Protein AF-A0A699QK90-F1 (afdb_monomer)

pLDDT: mean 74.38, std 16.35, range [42.03, 97.19]

Sequence (96 aa):
MSTSEAPAMTLAAIRQLVADSVTAALEAQSANMANADNTNRNPELKEAPVARKYSYKEFMSCQPFNLKGSEGAVGLIRWFERTELVFSRSNCTEDC

Secondary structure (DSSP, 8-state):
----------HHHHHHHHHHHHHHHHHHHHHHHHHHTTS---TT-----------HHHHHHT-PPPPPTTSHHHHHHHHHHHHHHHHHHS------

Solvent-accessible surface area (backbone atoms only — not comparable to full-atom values): 6292 Å² total; per-residue (Å²): 138,85,82,79,79,73,84,79,84,43,74,66,57,54,52,48,54,51,52,53,52,52,52,53,51,51,52,52,51,52,56,50,58,62,52,61,73,72,74,66,91,59,90,86,74,76,68,70,81,68,79,70,84,75,47,74,66,61,52,55,72,64,62,62,80,84,81,62,92,85,45,58,72,66,39,51,53,54,46,51,58,50,41,53,51,45,57,76,67,44,84,74,69,85,80,127

Structure (mmCIF, N/CA/C/O backbone):
data_AF-A0A699QK90-F1
#
_entry.id   AF-A0A699QK90-F1
#
loop_
_atom_site.group_PDB
_atom_site.id
_atom_site.type_symbol
_atom_site.label_atom_id
_atom_site.label_alt_id
_atom_site.label_comp_id
_atom_site.label_asym_id
_atom_site.label_entity_id
_atom_site.label_seq_id
_atom_site.pdbx_PDB_ins_code
_atom_site.Cartn_x
_atom_site.Cartn_y
_atom_site.Cartn_z
_atom_site.occupancy
_atom_site.B_iso_or_equiv
_atom_site.auth_seq_id
_atom_site.auth_comp_id
_atom_site.auth_asym_id
_atom_site.auth_atom_id
_atom_site.pdbx_PDB_model_num
ATOM 1 N N . MET A 1 1 ? -37.568 -14.130 42.664 1.00 42.03 1 MET A N 1
ATOM 2 C CA . MET A 1 1 ? -37.596 -13.437 41.360 1.00 42.03 1 MET A CA 1
ATOM 3 C C . MET A 1 1 ? -36.145 -13.222 40.968 1.00 42.03 1 MET A C 1
ATOM 5 O O . MET A 1 1 ? -35.497 -12.377 41.567 1.00 42.03 1 MET A O 1
ATOM 9 N N . SER A 1 2 ? -35.594 -14.092 40.120 1.00 57.22 2 SER A N 1
ATOM 10 C CA . SER A 1 2 ? -34.170 -14.064 39.761 1.00 57.22 2 SER A CA 1
ATOM 11 C C . SER A 1 2 ? -33.998 -13.224 38.505 1.00 57.22 2 SER A C 1
ATOM 13 O O . SER A 1 2 ? -34.430 -13.624 37.427 1.00 57.22 2 SER A O 1
ATOM 15 N N . THR A 1 3 ? -33.419 -12.040 38.661 1.00 44.69 3 THR A N 1
ATOM 16 C CA . THR A 1 3 ? -33.061 -11.172 37.542 1.00 44.69 3 THR A CA 1
ATOM 17 C C . THR A 1 3 ? -31.821 -11.755 36.874 1.00 44.69 3 THR A C 1
ATOM 19 O O . THR A 1 3 ? -30.749 -11.792 37.469 1.00 44.69 3 THR A O 1
ATOM 22 N N . SER A 1 4 ? -31.985 -12.265 35.655 1.00 59.62 4 SER A N 1
ATOM 23 C CA . SER A 1 4 ? -30.881 -12.662 34.785 1.00 59.62 4 SER A CA 1
ATOM 24 C C . SER A 1 4 ? -30.199 -11.394 34.277 1.00 59.62 4 SER A C 1
ATOM 26 O O . SER A 1 4 ? -30.721 -10.738 33.377 1.00 59.62 4 SER A O 1
ATOM 28 N N . GLU A 1 5 ? -29.060 -11.023 34.857 1.00 60.69 5 GLU A N 1
ATOM 29 C CA . GLU A 1 5 ? -28.214 -9.969 34.295 1.00 60.69 5 GLU A CA 1
ATOM 30 C C . GLU A 1 5 ? -27.644 -10.448 32.956 1.00 60.69 5 GLU A C 1
ATOM 32 O O . GLU A 1 5 ? -26.871 -11.404 32.885 1.00 60.69 5 GLU A O 1
ATOM 37 N N . ALA A 1 6 ? -28.069 -9.800 31.870 1.00 64.31 6 ALA A N 1
ATOM 38 C CA . ALA A 1 6 ? -27.433 -9.966 30.572 1.00 64.31 6 ALA A CA 1
ATOM 39 C C . ALA A 1 6 ? -25.983 -9.449 30.667 1.00 64.31 6 ALA A C 1
ATOM 41 O O . ALA A 1 6 ? -25.775 -8.384 31.255 1.00 64.31 6 ALA A O 1
ATOM 42 N N . PRO A 1 7 ? -24.982 -10.149 30.099 1.00 64.38 7 PRO A N 1
ATOM 43 C CA . PRO A 1 7 ? -23.599 -9.696 30.158 1.00 64.38 7 PRO A CA 1
ATOM 44 C C . PRO A 1 7 ? -23.484 -8.311 29.518 1.00 64.38 7 PRO A C 1
ATOM 46 O O . PRO A 1 7 ? -23.682 -8.155 28.311 1.00 64.38 7 PRO A O 1
ATOM 49 N N . ALA A 1 8 ? -23.174 -7.294 30.319 1.00 70.81 8 ALA A N 1
ATOM 50 C CA . ALA A 1 8 ? -22.847 -5.978 29.799 1.00 70.81 8 ALA A CA 1
ATOM 51 C C . ALA A 1 8 ? -21.540 -6.108 29.004 1.00 70.81 8 ALA A C 1
AT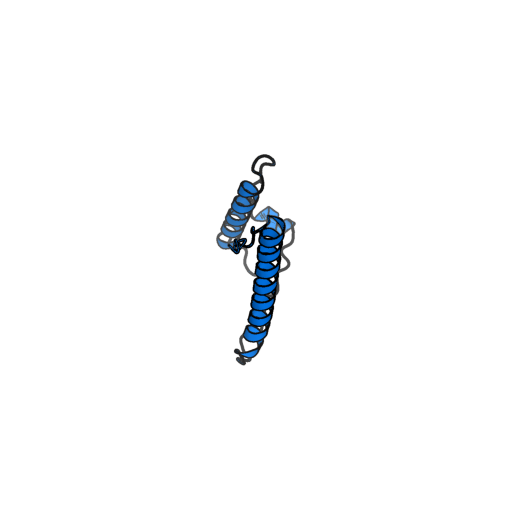OM 53 O O . ALA A 1 8 ? -20.463 -6.232 29.589 1.00 70.81 8 ALA A O 1
ATOM 54 N N . MET A 1 9 ? -21.625 -6.135 27.669 1.00 76.69 9 MET A N 1
ATOM 55 C CA . MET A 1 9 ? -20.439 -6.109 26.813 1.00 76.69 9 MET A CA 1
ATOM 56 C C . MET A 1 9 ? -19.678 -4.814 27.078 1.00 76.69 9 MET A C 1
ATOM 58 O O . MET A 1 9 ? -20.094 -3.724 26.684 1.00 76.69 9 MET A O 1
ATOM 62 N N . THR A 1 10 ? -18.563 -4.939 27.787 1.00 88.19 10 THR A N 1
ATOM 63 C CA . THR A 1 10 ? -17.708 -3.808 28.119 1.00 88.19 10 THR A CA 1
ATOM 64 C C . THR A 1 10 ? -16.888 -3.398 26.899 1.00 88.19 10 THR A C 1
ATOM 66 O O . THR A 1 10 ? -16.565 -4.209 26.029 1.00 88.19 10 THR A O 1
ATOM 69 N N . LEU A 1 11 ? -16.477 -2.131 26.853 1.00 88.75 11 LEU A N 1
ATOM 70 C CA . LEU A 1 11 ? -15.567 -1.632 25.819 1.00 88.75 11 LEU A CA 1
ATOM 71 C C . LEU A 1 11 ? -14.256 -2.443 25.756 1.00 88.75 11 LEU A C 1
ATOM 73 O O . LEU A 1 11 ? -13.665 -2.577 24.688 1.00 88.75 11 LEU A O 1
ATOM 77 N N . ALA A 1 12 ? -13.817 -3.003 26.888 1.00 87.94 12 ALA A N 1
ATOM 78 C CA . ALA A 1 12 ? -12.657 -3.886 26.957 1.00 87.94 12 ALA A CA 1
ATOM 79 C C . ALA A 1 12 ? -12.886 -5.198 26.190 1.00 87.94 12 ALA A C 1
ATOM 81 O O . ALA A 1 12 ? -12.036 -5.578 25.392 1.00 87.94 12 ALA A O 1
ATOM 82 N N . ALA A 1 13 ? -14.054 -5.829 26.352 1.00 89.75 13 ALA A N 1
ATOM 83 C CA . ALA A 1 13 ? -14.407 -7.047 25.624 1.00 89.75 13 ALA A CA 1
ATOM 84 C C . ALA A 1 13 ? -14.464 -6.813 24.105 1.00 89.75 13 ALA A C 1
ATOM 86 O O . ALA A 1 13 ? -13.976 -7.634 23.336 1.00 89.75 13 ALA A O 1
ATOM 87 N N . ILE A 1 14 ? -14.981 -5.657 23.670 1.00 92.38 14 ILE A N 1
ATOM 88 C CA . ILE A 1 14 ? -15.004 -5.280 22.248 1.00 92.38 14 ILE A CA 1
ATOM 89 C C . ILE A 1 14 ? -13.579 -5.102 21.708 1.00 92.38 14 ILE A C 1
ATOM 91 O O . ILE A 1 14 ? -13.250 -5.621 20.646 1.00 92.38 14 ILE A O 1
ATOM 95 N N . ARG A 1 15 ? -12.711 -4.391 22.439 1.00 94.94 15 ARG A N 1
ATOM 96 C CA . ARG A 1 15 ? -11.306 -4.198 22.037 1.00 94.94 15 ARG A CA 1
ATOM 97 C C . ARG A 1 15 ? -10.550 -5.518 21.944 1.00 94.94 15 ARG A C 1
ATOM 99 O O . ARG A 1 15 ? -9.748 -5.687 21.032 1.00 94.94 15 ARG A O 1
ATOM 106 N N . GLN A 1 16 ? -10.825 -6.435 22.865 1.00 95.31 16 GLN A N 1
ATOM 107 C CA . GLN A 1 16 ? -10.202 -7.749 22.885 1.00 95.31 16 GLN A CA 1
ATOM 108 C C . GLN A 1 16 ? -10.663 -8.607 21.706 1.00 95.31 16 GLN A C 1
ATOM 110 O O . GLN A 1 16 ? -9.825 -9.140 20.992 1.00 95.31 16 GLN A O 1
ATOM 115 N N . LEU A 1 17 ? -11.965 -8.606 21.402 1.00 95.75 17 LEU A N 1
ATOM 116 C CA . LEU A 1 17 ? -12.507 -9.276 20.218 1.00 95.75 17 LEU A CA 1
ATOM 117 C C . LEU A 1 17 ? -11.861 -8.766 18.917 1.00 95.75 17 LEU A C 1
ATOM 119 O O . LEU A 1 17 ? -11.529 -9.552 18.033 1.00 95.75 17 LEU A O 1
ATOM 123 N N . VAL A 1 18 ? -11.664 -7.447 18.799 1.00 96.44 18 VAL A N 1
ATOM 124 C CA . VAL A 1 18 ? -10.993 -6.851 17.634 1.00 96.44 18 VAL A CA 1
ATOM 125 C C . VAL A 1 18 ? -9.543 -7.324 17.546 1.00 96.44 18 VAL A C 1
ATOM 127 O O . VAL A 1 18 ? -9.128 -7.766 16.476 1.00 96.44 18 VAL A O 1
ATOM 130 N N . ALA A 1 19 ? -8.789 -7.280 18.647 1.00 96.94 19 ALA A N 1
ATOM 131 C CA . ALA A 1 19 ? -7.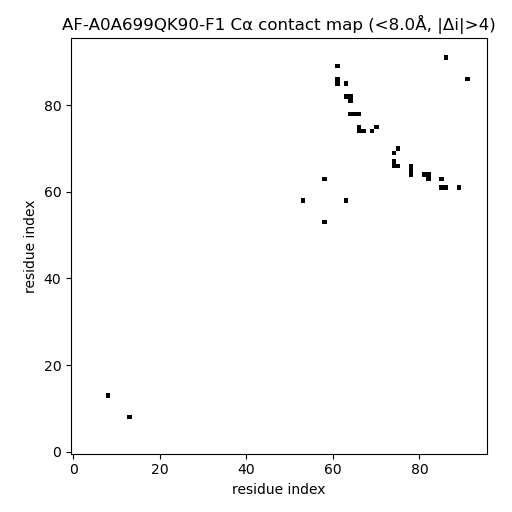405 -7.750 18.672 1.00 96.94 19 ALA A CA 1
ATOM 132 C C . ALA A 1 19 ? -7.300 -9.230 18.267 1.00 96.94 19 ALA A C 1
ATOM 134 O O . ALA A 1 19 ? -6.536 -9.559 17.362 1.00 96.94 19 ALA A O 1
ATOM 135 N N . ASP A 1 20 ? -8.141 -10.086 18.849 1.00 96.75 20 ASP A N 1
ATOM 136 C CA . ASP A 1 20 ? -8.170 -11.521 18.563 1.00 96.75 20 ASP A CA 1
ATOM 137 C C . ASP A 1 20 ? -8.498 -11.794 17.087 1.00 96.75 20 ASP A C 1
ATOM 139 O O . ASP A 1 20 ? -7.864 -12.634 16.446 1.00 96.75 20 ASP A O 1
ATOM 143 N N . SER A 1 21 ? -9.442 -11.042 16.508 1.00 95.75 21 SER A N 1
ATOM 144 C CA . SER A 1 21 ? -9.809 -11.180 15.093 1.00 95.75 21 SER A CA 1
ATOM 145 C C . SER A 1 21 ? -8.679 -10.780 14.136 1.00 95.75 21 SER A C 1
ATOM 147 O O . SER A 1 21 ? -8.462 -11.455 13.129 1.00 95.75 21 SER A O 1
ATOM 149 N N . VAL A 1 22 ? -7.926 -9.723 14.459 1.00 96.81 22 VAL A N 1
ATOM 150 C CA . VAL A 1 22 ? -6.781 -9.265 13.657 1.00 96.81 22 VAL A CA 1
ATOM 151 C C . VAL A 1 22 ? -5.642 -10.278 13.732 1.00 96.81 22 VAL A C 1
ATOM 153 O O . VAL A 1 22 ? -5.071 -10.626 12.700 1.00 96.81 22 VAL A O 1
ATOM 156 N N . THR A 1 23 ? -5.348 -10.798 14.926 1.00 97.19 23 THR A N 1
ATOM 157 C CA . THR A 1 23 ? -4.349 -11.856 15.109 1.00 97.19 23 THR A CA 1
ATOM 158 C C . THR A 1 23 ? -4.728 -13.108 14.321 1.00 97.19 23 THR A C 1
ATOM 160 O O . THR A 1 23 ? -3.909 -13.614 13.559 1.00 97.19 23 THR A O 1
ATOM 163 N N . ALA A 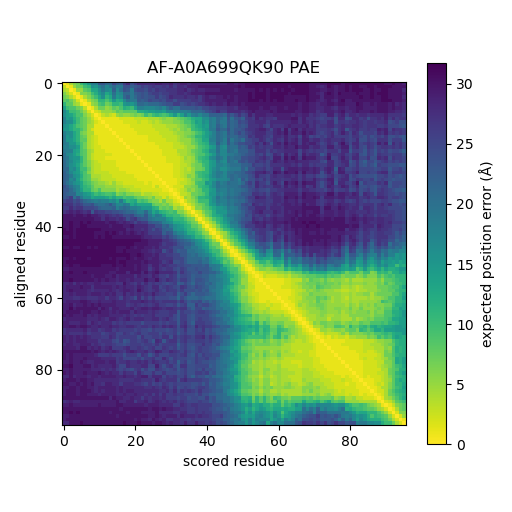1 24 ? -5.978 -13.569 14.415 1.00 96.06 24 ALA A N 1
ATOM 164 C CA . ALA A 1 24 ? -6.441 -14.740 13.672 1.00 96.06 24 ALA A CA 1
ATOM 165 C C . ALA A 1 24 ? -6.347 -14.555 12.146 1.00 96.06 24 ALA A C 1
ATOM 167 O O . ALA A 1 24 ? -5.946 -15.477 11.435 1.00 96.06 24 ALA A O 1
ATOM 168 N N . ALA A 1 25 ? -6.677 -13.365 11.634 1.00 95.19 25 ALA A N 1
ATOM 169 C CA . ALA A 1 25 ? -6.566 -13.059 10.209 1.00 95.19 25 ALA A CA 1
ATOM 170 C C . ALA A 1 25 ? -5.106 -13.054 9.723 1.00 95.19 25 ALA A C 1
ATOM 172 O O . ALA A 1 25 ? -4.824 -13.562 8.637 1.00 95.19 25 ALA A O 1
ATOM 173 N N . LEU A 1 26 ? -4.179 -12.527 10.529 1.00 94.50 26 LEU A N 1
ATOM 174 C CA . LEU A 1 26 ? -2.755 -12.503 10.198 1.00 94.50 26 LEU A CA 1
ATOM 175 C C . LEU A 1 26 ? -2.151 -13.915 10.164 1.00 94.50 26 LEU A C 1
ATOM 177 O O . LEU A 1 26 ? -1.431 -14.253 9.225 1.00 94.50 26 LEU A O 1
ATOM 181 N N . GLU A 1 27 ? -2.493 -14.758 11.140 1.00 93.12 27 GLU A N 1
ATOM 182 C CA . GLU A 1 27 ? -2.076 -16.166 11.166 1.00 93.12 27 GLU A CA 1
ATOM 183 C C . GLU A 1 27 ? -2.624 -16.936 9.954 1.00 93.12 27 GLU A C 1
ATOM 185 O O . GLU A 1 27 ? -1.891 -17.667 9.285 1.00 93.12 27 GLU A O 1
ATOM 190 N N . ALA A 1 28 ? -3.895 -16.718 9.599 1.00 90.56 28 ALA A N 1
ATOM 191 C CA . ALA A 1 28 ? -4.501 -17.325 8.416 1.00 90.56 28 ALA A CA 1
ATOM 192 C C . ALA A 1 28 ? -3.831 -16.863 7.109 1.00 90.56 28 ALA A C 1
ATOM 194 O O . ALA A 1 28 ? -3.614 -17.670 6.201 1.00 90.56 28 ALA A O 1
ATOM 195 N N . GLN A 1 29 ? -3.458 -15.584 7.007 1.00 89.56 29 GLN A N 1
ATOM 196 C CA . GLN A 1 29 ? -2.708 -15.063 5.864 1.00 89.56 29 GLN A CA 1
ATOM 197 C C . GLN A 1 29 ? -1.313 -15.699 5.773 1.00 89.56 29 GLN A C 1
ATOM 199 O O . GLN A 1 29 ? -0.900 -16.104 4.688 1.00 89.56 29 GLN A O 1
ATOM 204 N N . SER A 1 30 ? -0.609 -15.831 6.900 1.00 85.12 30 SER A N 1
ATOM 205 C CA . SER A 1 30 ? 0.707 -16.479 6.980 1.00 85.12 30 SER A CA 1
ATOM 206 C C . SER A 1 30 ? 0.654 -17.940 6.518 1.00 85.12 30 SER A C 1
ATOM 208 O O . SER A 1 30 ? 1.425 -18.353 5.648 1.00 85.12 30 SER A O 1
ATOM 210 N N . ALA A 1 31 ? -0.324 -18.706 7.009 1.00 80.44 31 ALA A N 1
ATOM 211 C CA . ALA A 1 31 ? -0.535 -20.095 6.603 1.00 80.44 31 ALA A CA 1
ATOM 212 C C . ALA A 1 31 ? -0.879 -20.233 5.107 1.00 80.44 31 ALA A C 1
ATOM 214 O O . ALA A 1 31 ? -0.429 -21.176 4.451 1.00 80.44 31 ALA A O 1
ATOM 215 N N . ASN A 1 32 ? -1.627 -19.278 4.545 1.00 78.44 32 ASN A N 1
ATOM 216 C CA . ASN A 1 32 ? -1.924 -19.247 3.114 1.00 78.44 32 ASN A CA 1
ATOM 217 C C . ASN A 1 32 ? -0.705 -18.892 2.251 1.00 78.44 32 ASN A C 1
ATOM 219 O O . ASN A 1 32 ? -0.538 -19.452 1.173 1.00 78.44 32 ASN A O 1
ATOM 223 N N . MET A 1 33 ? 0.199 -18.028 2.716 1.00 70.56 33 MET A N 1
ATOM 224 C CA . MET A 1 33 ? 1.456 -17.781 1.996 1.00 70.56 33 MET A CA 1
ATOM 225 C C . MET A 1 33 ? 2.360 -19.022 1.974 1.00 70.56 33 MET A C 1
ATOM 227 O O . MET A 1 33 ? 2.995 -19.297 0.960 1.00 70.56 33 MET A O 1
ATOM 231 N N . ALA A 1 34 ? 2.376 -19.810 3.053 1.00 64.12 34 ALA A N 1
ATOM 232 C CA . ALA A 1 34 ? 3.151 -21.050 3.120 1.00 64.12 34 ALA A CA 1
ATOM 233 C C . ALA A 1 34 ? 2.589 -22.174 2.225 1.00 64.12 34 ALA A C 1
ATOM 235 O 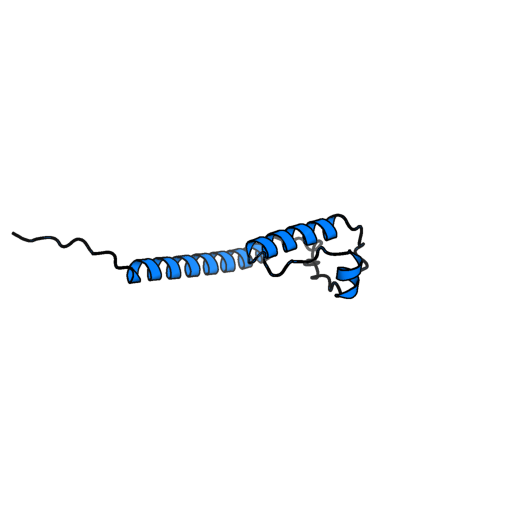O . ALA A 1 34 ? 3.348 -23.020 1.752 1.00 64.12 34 ALA A O 1
ATOM 236 N N . ASN A 1 35 ? 1.275 -22.202 1.970 1.00 59.75 35 ASN A N 1
ATOM 237 C CA . ASN A 1 35 ? 0.672 -23.201 1.079 1.00 59.75 35 ASN A CA 1
ATOM 238 C C . ASN A 1 35 ? 0.824 -22.857 -0.415 1.00 59.75 35 ASN A C 1
ATOM 240 O O . ASN A 1 35 ? 0.920 -23.763 -1.241 1.00 59.75 35 ASN A O 1
ATOM 244 N N . ALA A 1 36 ? 0.947 -21.576 -0.770 1.00 55.81 36 ALA A N 1
ATOM 245 C CA . ALA A 1 36 ? 1.212 -21.161 -2.145 1.00 55.81 36 ALA A CA 1
ATOM 246 C C . ALA A 1 36 ? 2.584 -21.656 -2.648 1.00 55.81 36 ALA A C 1
ATOM 248 O O . ALA A 1 36 ? 2.731 -21.968 -3.830 1.00 55.81 36 ALA A O 1
ATOM 249 N N . ASP A 1 37 ? 3.562 -21.806 -1.748 1.00 55.84 37 ASP A N 1
ATOM 250 C CA . ASP A 1 37 ? 4.916 -22.277 -2.075 1.00 55.84 37 ASP A CA 1
ATOM 251 C C . ASP A 1 37 ? 4.975 -23.784 -2.414 1.00 55.84 37 ASP A C 1
ATOM 253 O O . ASP A 1 37 ? 5.908 -24.253 -3.065 1.00 55.84 37 ASP A O 1
ATOM 257 N N . ASN A 1 38 ? 3.959 -24.576 -2.038 1.00 56.66 38 ASN A N 1
ATOM 258 C CA . ASN A 1 38 ? 3.987 -26.035 -2.214 1.00 56.66 38 ASN A CA 1
ATOM 259 C C . ASN A 1 38 ? 3.200 -26.569 -3.430 1.00 56.66 38 ASN A C 1
ATOM 261 O O . ASN A 1 38 ? 3.326 -27.753 -3.749 1.00 56.66 38 ASN A O 1
ATOM 265 N N . THR A 1 39 ? 2.429 -25.731 -4.139 1.00 56.09 39 THR A N 1
ATOM 266 C CA . THR A 1 39 ? 1.498 -26.199 -5.193 1.00 56.09 39 THR A CA 1
ATOM 267 C C . THR A 1 39 ? 2.000 -25.993 -6.635 1.00 56.09 39 THR A C 1
ATOM 269 O O . THR A 1 39 ? 1.361 -26.447 -7.580 1.00 56.09 39 THR A O 1
ATOM 272 N N . ASN A 1 40 ? 3.180 -25.407 -6.865 1.00 49.62 40 ASN A N 1
ATOM 273 C CA . ASN A 1 40 ? 3.710 -25.229 -8.225 1.00 49.62 40 ASN A CA 1
ATOM 274 C C . ASN A 1 40 ? 5.123 -25.804 -8.384 1.00 49.62 40 ASN A C 1
ATOM 276 O O . ASN A 1 40 ? 6.128 -25.097 -8.343 1.00 49.62 40 ASN A O 1
ATOM 280 N N . ARG A 1 41 ? 5.198 -27.117 -8.613 1.00 47.78 41 ARG A N 1
ATOM 281 C CA . ARG A 1 41 ? 6.414 -27.788 -9.085 1.00 47.78 41 ARG A CA 1
ATOM 282 C C . ARG A 1 41 ? 6.472 -27.758 -10.618 1.00 47.78 41 ARG A C 1
ATOM 284 O O . ARG A 1 41 ? 6.489 -28.808 -11.249 1.00 47.78 41 ARG A O 1
ATOM 291 N N . ASN A 1 42 ? 6.508 -26.565 -11.211 1.00 52.44 42 ASN A N 1
ATOM 292 C CA . ASN A 1 42 ? 7.024 -26.369 -12.565 1.00 52.44 42 ASN A CA 1
ATOM 293 C C . ASN A 1 42 ? 8.488 -25.885 -12.464 1.00 52.44 42 ASN A C 1
ATOM 295 O O . ASN A 1 42 ? 8.723 -24.828 -11.875 1.00 52.44 42 ASN A O 1
ATOM 299 N N . PRO A 1 43 ? 9.492 -26.626 -12.973 1.00 48.19 43 PRO A N 1
ATOM 300 C CA . PRO A 1 43 ? 10.901 -26.239 -12.852 1.00 48.19 43 PRO A CA 1
ATOM 301 C C . PRO A 1 43 ? 11.301 -24.995 -13.660 1.00 48.19 43 PRO A C 1
ATOM 303 O O . PRO A 1 43 ? 12.406 -24.499 -13.466 1.00 48.19 43 PRO A O 1
ATOM 306 N N . GLU A 1 44 ? 10.443 -24.498 -14.555 1.00 51.75 44 GLU A N 1
ATOM 307 C CA . GLU A 1 44 ? 10.829 -23.527 -15.593 1.00 51.75 44 GLU A CA 1
ATOM 308 C C . GLU A 1 44 ? 10.366 -22.080 -15.347 1.00 51.75 44 GLU A C 1
ATOM 310 O O . GLU A 1 44 ? 10.583 -21.211 -16.183 1.00 51.75 44 GLU A O 1
ATOM 315 N N . LEU A 1 45 ? 9.763 -21.783 -14.192 1.00 46.06 45 LEU A N 1
ATOM 316 C CA . LEU A 1 45 ? 9.365 -20.418 -13.824 1.00 46.06 45 LEU A CA 1
ATOM 317 C C . LEU A 1 45 ? 9.836 -20.087 -12.404 1.00 46.06 45 LEU A C 1
ATOM 319 O O . LEU A 1 45 ? 9.049 -19.774 -11.515 1.00 46.06 45 LEU A O 1
ATOM 323 N N . LYS A 1 46 ? 11.139 -20.239 -12.165 1.00 50.00 46 LYS A N 1
ATOM 324 C CA . LYS A 1 46 ? 11.797 -19.809 -10.928 1.00 50.00 46 LYS A CA 1
ATOM 325 C C . LYS A 1 46 ? 12.809 -18.718 -11.217 1.00 50.00 46 LYS A C 1
ATOM 327 O O 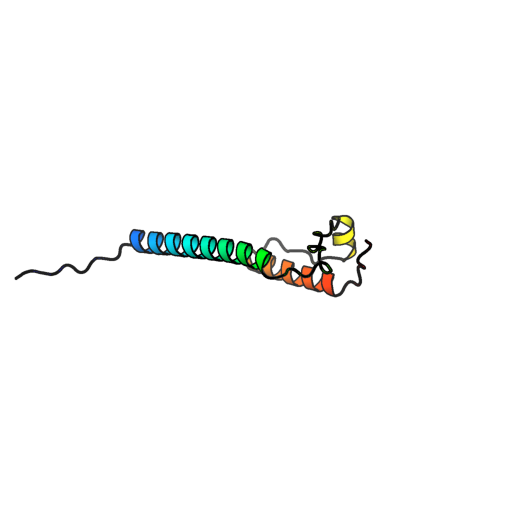. LYS A 1 46 ? 14.002 -18.890 -11.010 1.00 50.00 46 LYS A O 1
ATOM 332 N N . GLU A 1 47 ? 12.290 -17.559 -11.565 1.00 49.41 47 GLU A N 1
ATOM 333 C CA . GLU A 1 47 ? 12.758 -16.377 -10.867 1.00 49.41 47 GLU A CA 1
ATOM 334 C C . GLU A 1 47 ? 11.551 -15.903 -10.066 1.00 49.41 47 GLU A C 1
ATOM 336 O O . GLU A 1 47 ? 10.568 -15.417 -10.620 1.00 49.41 47 GLU A O 1
ATOM 341 N N . ALA A 1 48 ? 11.579 -16.108 -8.740 1.00 53.06 48 ALA A N 1
ATOM 342 C CA . ALA A 1 48 ? 10.834 -15.199 -7.872 1.00 53.06 48 ALA A CA 1
ATOM 343 C C . ALA A 1 48 ? 11.159 -13.799 -8.394 1.00 53.06 48 ALA A C 1
ATOM 345 O O . ALA A 1 48 ? 12.353 -13.597 -8.634 1.00 53.06 48 ALA A O 1
ATOM 346 N N . PRO A 1 49 ? 10.187 -12.896 -8.645 1.00 51.84 49 PRO A N 1
ATOM 347 C CA . PRO A 1 49 ? 10.510 -11.596 -9.207 1.00 51.84 49 PRO A CA 1
ATOM 348 C C . PRO A 1 49 ? 11.570 -11.011 -8.291 1.00 51.84 49 PRO A C 1
ATOM 350 O O . PRO A 1 49 ? 11.300 -10.719 -7.122 1.00 51.84 49 PRO A O 1
ATOM 353 N N . VAL A 1 50 ? 12.815 -11.001 -8.774 1.00 49.97 50 VAL A N 1
ATOM 354 C CA . VAL A 1 50 ? 13.940 -10.499 -8.010 1.00 49.97 50 VAL A CA 1
ATOM 355 C C . VAL A 1 50 ? 13.511 -9.080 -7.761 1.00 49.97 50 VAL A C 1
ATOM 357 O O . VAL A 1 50 ? 13.283 -8.359 -8.728 1.00 49.97 50 VAL A O 1
ATOM 360 N N . ALA A 1 51 ? 13.261 -8.725 -6.496 1.00 52.31 51 ALA A N 1
ATOM 361 C CA . ALA A 1 51 ? 12.821 -7.386 -6.150 1.00 52.31 51 ALA A CA 1
ATOM 362 C C . ALA A 1 51 ? 13.864 -6.441 -6.741 1.00 52.31 51 ALA A C 1
ATOM 364 O O . ALA A 1 51 ? 14.993 -6.352 -6.245 1.00 52.31 51 ALA A O 1
ATOM 365 N N . ARG A 1 52 ? 13.526 -5.868 -7.898 1.00 61.78 52 ARG A N 1
ATOM 366 C CA . ARG A 1 52 ? 14.503 -5.238 -8.765 1.00 61.78 52 ARG A CA 1
ATOM 367 C C . ARG A 1 52 ? 15.008 -4.051 -7.983 1.00 61.78 52 ARG A C 1
ATOM 369 O O . ARG A 1 52 ? 14.210 -3.235 -7.519 1.00 61.78 52 ARG A O 1
ATOM 376 N N . LYS A 1 53 ? 16.317 -4.001 -7.744 1.00 63.12 53 LYS A N 1
ATOM 377 C CA . LYS A 1 53 ? 16.930 -2.912 -6.983 1.00 63.12 53 LYS A CA 1
ATOM 378 C C . LYS A 1 53 ? 16.863 -1.647 -7.827 1.00 63.12 53 LYS A C 1
ATOM 380 O O . LYS A 1 53 ? 17.835 -1.282 -8.471 1.00 63.12 53 LYS A O 1
ATOM 385 N N . TYR A 1 54 ? 15.711 -0.990 -7.816 1.00 69.56 54 TYR A N 1
ATOM 386 C CA . TYR A 1 54 ? 15.557 0.337 -8.373 1.00 69.56 54 TYR A CA 1
ATOM 387 C C . TYR A 1 54 ? 16.353 1.302 -7.506 1.00 69.56 54 TYR A C 1
ATOM 389 O O . TYR A 1 54 ? 16.097 1.456 -6.308 1.00 69.56 54 TYR A O 1
ATOM 397 N N . SER A 1 55 ? 17.356 1.936 -8.094 1.00 81.00 55 SER A N 1
ATOM 398 C CA . SER A 1 55 ? 18.086 2.995 -7.420 1.00 81.00 55 SER A CA 1
ATOM 399 C C . SER A 1 55 ? 17.210 4.243 -7.300 1.00 81.00 55 SER A C 1
ATOM 401 O O . SER A 1 55 ? 16.331 4.514 -8.122 1.00 81.00 55 SER A O 1
ATOM 403 N N . TYR A 1 56 ? 17.491 5.076 -6.296 1.00 79.06 56 TYR A N 1
ATOM 404 C CA . TYR A 1 56 ? 16.831 6.378 -6.155 1.00 79.06 56 TYR A CA 1
ATOM 405 C C . TYR A 1 56 ? 16.986 7.254 -7.414 1.00 79.06 56 TYR A C 1
ATOM 407 O O . TYR A 1 56 ? 16.090 8.019 -7.760 1.00 79.06 56 TYR A O 1
ATOM 415 N N . LYS A 1 57 ? 18.106 7.117 -8.137 1.00 81.44 57 LYS A N 1
ATOM 416 C CA . LYS A 1 57 ? 18.362 7.850 -9.383 1.00 81.44 57 LYS A CA 1
ATOM 417 C C . LYS A 1 57 ? 17.382 7.450 -10.490 1.00 81.44 57 LYS A C 1
ATOM 419 O O . LYS A 1 57 ? 16.851 8.329 -11.162 1.00 81.44 57 LYS A O 1
ATOM 424 N N . GLU A 1 58 ? 17.139 6.154 -10.657 1.00 79.06 58 GLU A N 1
ATOM 425 C CA . GLU A 1 58 ? 16.197 5.627 -11.652 1.00 79.06 58 GLU A CA 1
ATOM 426 C C . GLU A 1 58 ? 14.745 5.947 -11.279 1.00 79.06 58 GLU A C 1
ATOM 428 O O . GLU A 1 58 ? 13.932 6.256 -12.147 1.00 79.06 58 GLU A O 1
ATOM 433 N N . PHE A 1 59 ? 14.421 5.965 -9.982 1.00 79.25 59 PHE A N 1
ATOM 434 C CA . PHE A 1 59 ? 13.127 6.462 -9.514 1.00 79.25 59 PHE A CA 1
ATOM 435 C C . PHE A 1 59 ? 12.921 7.929 -9.909 1.00 79.25 59 PHE A C 1
ATOM 437 O O . PHE A 1 59 ? 11.901 8.279 -10.496 1.00 79.25 59 PHE A O 1
ATOM 444 N N . MET A 1 60 ? 13.909 8.790 -9.649 1.00 82.12 60 MET A N 1
ATOM 445 C CA . MET A 1 60 ? 13.801 10.218 -9.952 1.00 82.12 60 MET A CA 1
ATOM 446 C C . MET A 1 60 ? 13.809 10.517 -11.458 1.00 82.12 60 MET A 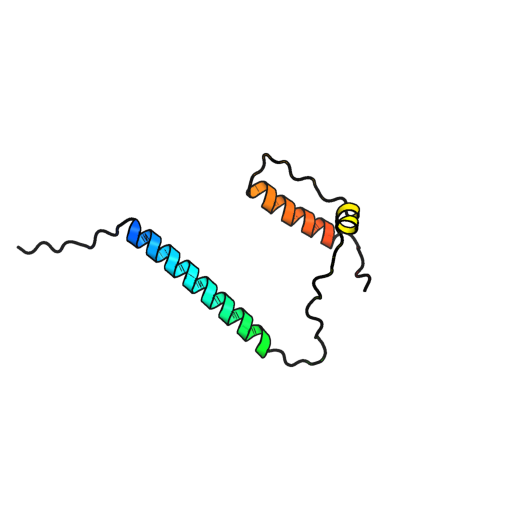C 1
ATOM 448 O O . MET A 1 60 ? 13.174 11.486 -11.874 1.00 82.12 60 MET A O 1
ATOM 452 N N . SER A 1 61 ? 14.448 9.689 -12.296 1.00 81.31 61 SER A N 1
ATOM 453 C CA . SER A 1 61 ? 14.395 9.856 -13.758 1.00 81.31 61 SER A CA 1
ATOM 454 C C . SER A 1 61 ? 13.015 9.569 -14.351 1.00 81.31 61 SER A C 1
ATOM 456 O O . SER A 1 61 ? 12.708 10.080 -15.423 1.00 81.31 61 SER A O 1
ATOM 458 N N . CYS A 1 62 ? 12.163 8.818 -13.646 1.00 76.06 62 CYS A N 1
ATOM 459 C CA . CYS A 1 62 ? 10.759 8.614 -14.019 1.00 76.06 62 CYS A CA 1
ATOM 460 C C . CYS A 1 62 ? 9.868 9.828 -13.703 1.00 76.06 62 CYS A C 1
ATOM 462 O O . CYS A 1 62 ? 8.672 9.799 -13.977 1.00 76.06 62 CYS A O 1
ATOM 464 N N . GLN A 1 63 ? 10.438 10.893 -13.128 1.00 77.12 63 GLN A N 1
ATOM 465 C CA . GLN A 1 63 ? 9.745 12.122 -12.749 1.00 77.12 63 GLN A CA 1
ATOM 466 C C . GLN A 1 63 ? 8.512 11.859 -11.858 1.00 77.12 63 GLN A C 1
ATOM 468 O O . GLN A 1 63 ? 7.371 12.138 -12.245 1.00 77.12 63 GLN A O 1
ATOM 473 N N . PRO A 1 64 ? 8.724 11.316 -10.645 1.00 78.38 64 PRO A N 1
ATOM 474 C CA . PRO A 1 64 ? 7.638 10.991 -9.738 1.00 78.38 64 PRO A CA 1
ATOM 475 C C . PRO A 1 64 ? 6.899 12.258 -9.305 1.00 78.38 64 PRO A C 1
ATOM 477 O O . PRO A 1 64 ? 7.462 13.353 -9.209 1.00 78.38 64 PRO A O 1
ATOM 480 N N . PHE A 1 65 ? 5.607 12.112 -9.020 1.00 82.31 65 PHE A N 1
ATOM 481 C CA . PHE A 1 65 ? 4.821 13.216 -8.479 1.00 82.31 65 PHE A CA 1
ATOM 482 C C . PHE A 1 65 ? 5.324 13.607 -7.085 1.00 82.31 65 PHE A C 1
ATOM 484 O O . PHE A 1 65 ? 5.743 12.756 -6.309 1.00 82.31 65 PHE A O 1
ATOM 491 N N . ASN A 1 66 ? 5.250 14.892 -6.738 1.00 80.88 66 ASN A N 1
ATOM 492 C CA . ASN A 1 66 ? 5.583 15.351 -5.389 1.00 80.88 66 ASN A CA 1
ATOM 493 C C . ASN A 1 66 ? 4.392 15.138 -4.446 1.00 80.88 66 ASN A C 1
ATOM 495 O O . ASN A 1 66 ? 3.279 15.568 -4.760 1.00 80.88 66 ASN A O 1
ATOM 499 N N . LEU A 1 67 ? 4.632 14.528 -3.283 1.00 81.69 67 LEU A N 1
ATOM 500 C CA . LEU A 1 67 ? 3.661 14.486 -2.192 1.00 81.69 67 LEU A CA 1
ATOM 501 C C . LEU A 1 67 ? 3.666 15.833 -1.462 1.00 81.69 67 LEU A C 1
ATOM 503 O O . LEU A 1 67 ? 4.713 16.316 -1.030 1.00 81.69 67 LEU A O 1
ATOM 507 N N . LYS A 1 68 ? 2.492 16.445 -1.297 1.00 80.31 68 LYS A N 1
ATOM 508 C CA . LYS A 1 68 ? 2.347 17.630 -0.446 1.00 80.31 68 LYS A CA 1
ATOM 509 C C . LYS A 1 68 ? 2.120 17.180 0.993 1.00 80.31 68 LYS A C 1
ATOM 511 O O . LYS A 1 68 ? 1.227 16.384 1.265 1.00 80.31 68 LYS A O 1
ATOM 516 N N . GLY A 1 69 ? 2.892 17.735 1.927 1.00 78.69 69 GLY A N 1
ATOM 517 C CA . GLY A 1 69 ? 2.852 17.346 3.345 1.00 78.69 69 GLY A CA 1
ATOM 518 C C . GLY A 1 69 ? 1.520 17.595 4.070 1.00 78.69 69 GLY A C 1
ATOM 519 O O . GLY A 1 69 ? 1.377 17.196 5.219 1.00 78.69 69 GLY A O 1
ATOM 520 N N . SER A 1 70 ? 0.539 18.234 3.426 1.00 87.56 70 SER A N 1
ATOM 521 C CA . SER A 1 70 ? -0.783 18.523 3.994 1.00 87.56 70 SER A CA 1
ATOM 522 C C . SER A 1 70 ? -1.841 17.443 3.731 1.00 87.56 70 SER A C 1
ATOM 524 O O . SER A 1 70 ? -2.949 17.558 4.241 1.00 87.56 70 SER A O 1
ATOM 526 N N . GLU A 1 71 ? -1.555 16.426 2.911 1.00 85.56 71 GLU A N 1
ATOM 527 C CA . GLU A 1 71 ? -2.579 15.487 2.416 1.00 85.56 71 GLU A CA 1
ATOM 528 C C . GLU A 1 71 ? -2.777 14.229 3.295 1.00 85.56 71 GLU A C 1
ATOM 530 O O . GLU A 1 71 ? -3.705 13.449 3.069 1.00 85.56 71 GLU A O 1
ATOM 535 N N . GLY A 1 72 ? -1.941 14.031 4.323 1.00 88.00 72 GLY A N 1
ATOM 536 C CA . GLY A 1 72 ? -2.069 12.926 5.281 1.00 88.00 72 GLY A CA 1
ATOM 537 C C . GLY A 1 72 ? -2.013 11.530 4.639 1.00 88.00 72 GLY A C 1
ATOM 538 O O . GLY A 1 72 ? -1.425 11.340 3.576 1.00 88.00 72 GLY A O 1
ATOM 539 N N . ALA A 1 73 ? -2.637 10.537 5.283 1.00 90.69 73 ALA A N 1
ATOM 540 C CA . ALA A 1 73 ? -2.646 9.152 4.796 1.00 90.69 73 ALA A CA 1
ATOM 541 C C . ALA A 1 73 ? -3.322 8.999 3.419 1.00 90.69 73 ALA A C 1
ATOM 543 O O . ALA A 1 73 ? -2.862 8.219 2.592 1.00 90.69 73 ALA A O 1
ATOM 544 N N . VAL A 1 74 ? -4.374 9.779 3.148 1.00 88.94 74 VAL A N 1
ATOM 545 C CA . VAL A 1 74 ? -5.086 9.752 1.858 1.00 88.94 74 VAL A CA 1
ATOM 546 C C . VAL A 1 74 ? -4.190 10.258 0.726 1.00 88.94 74 VAL A C 1
ATOM 548 O O . VAL A 1 74 ? -4.144 9.648 -0.341 1.00 88.94 74 VAL A O 1
ATOM 551 N N . GLY A 1 75 ? -3.436 11.337 0.962 1.00 89.88 75 GLY A N 1
ATOM 552 C CA . GLY A 1 75 ? -2.438 11.823 0.009 1.00 89.88 75 GLY A CA 1
ATOM 553 C C . GLY A 1 75 ? -1.326 10.824 -0.247 1.00 89.88 75 GLY A C 1
ATOM 554 O O . GLY A 1 75 ? -0.923 10.629 -1.390 1.00 89.88 75 GLY A O 1
ATOM 555 N N . LEU A 1 76 ? -0.866 10.153 0.810 1.00 88.19 76 LEU A N 1
ATOM 556 C CA . LEU A 1 76 ? 0.175 9.140 0.709 1.00 88.19 76 LEU A CA 1
ATOM 557 C C . LEU A 1 76 ? -0.272 7.945 -0.147 1.00 88.19 76 LEU A C 1
ATOM 559 O O . LEU A 1 76 ? 0.456 7.551 -1.053 1.00 88.19 76 LEU A O 1
ATOM 563 N N . ILE A 1 77 ? -1.480 7.416 0.081 1.00 90.12 77 ILE A N 1
ATOM 564 C CA . ILE A 1 77 ? -2.049 6.318 -0.722 1.00 90.12 77 ILE A CA 1
ATOM 565 C C . ILE A 1 77 ? -2.158 6.734 -2.192 1.00 90.12 77 ILE A C 1
ATOM 567 O O . ILE A 1 77 ? -1.656 6.049 -3.078 1.00 90.12 77 ILE A O 1
ATOM 571 N N . ARG A 1 78 ? -2.735 7.911 -2.453 1.00 87.38 78 ARG A N 1
ATOM 572 C CA . ARG A 1 78 ? -2.897 8.433 -3.815 1.00 87.38 78 ARG A CA 1
ATOM 573 C C . ARG A 1 78 ? -1.560 8.677 -4.518 1.00 87.38 78 ARG A C 1
ATOM 575 O O . ARG A 1 78 ? -1.464 8.570 -5.741 1.00 87.38 78 ARG A O 1
ATOM 582 N N . TRP A 1 79 ? -0.535 9.060 -3.762 1.00 90.00 79 TRP A N 1
ATOM 583 C CA . TRP A 1 79 ? 0.817 9.222 -4.276 1.00 90.00 79 TRP A CA 1
ATOM 584 C C . TRP A 1 79 ? 1.417 7.877 -4.695 1.00 90.00 79 TRP A C 1
ATOM 586 O O . TRP A 1 79 ? 1.905 7.795 -5.821 1.00 90.00 79 TRP A O 1
ATOM 596 N N . PHE A 1 80 ? 1.288 6.829 -3.869 1.00 85.94 80 PHE A N 1
ATOM 597 C CA . PHE A 1 80 ? 1.733 5.473 -4.213 1.00 85.94 80 PHE A CA 1
ATOM 598 C C . PHE A 1 80 ? 1.084 4.966 -5.507 1.00 85.94 80 PHE A C 1
ATOM 600 O O . PHE A 1 80 ? 1.800 4.642 -6.455 1.00 85.94 80 PHE A O 1
ATOM 607 N N . GLU A 1 81 ? -0.247 5.025 -5.610 1.00 87.81 81 GLU A N 1
ATOM 608 C CA . GLU A 1 81 ? -0.992 4.611 -6.814 1.00 87.81 81 GLU A CA 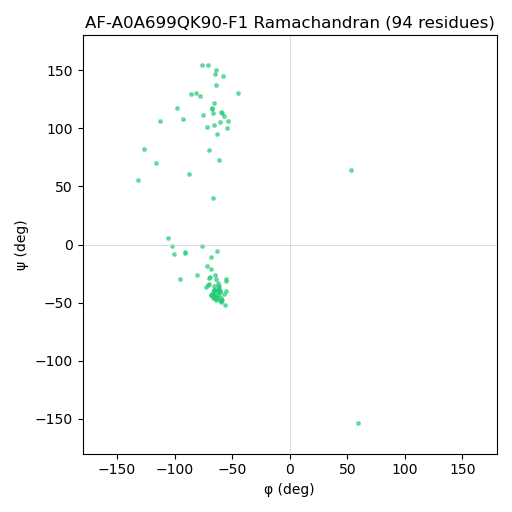1
ATOM 609 C C . GLU A 1 81 ? -0.507 5.345 -8.076 1.00 87.81 81 GLU A C 1
ATOM 611 O O . 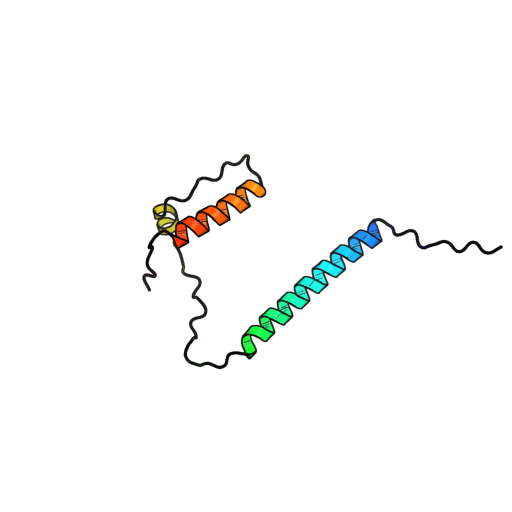GLU A 1 81 ? -0.367 4.775 -9.160 1.00 87.81 81 GLU A O 1
ATOM 616 N N . ARG A 1 82 ? -0.221 6.647 -7.949 1.00 83.50 82 ARG A N 1
ATOM 617 C CA . ARG A 1 82 ? 0.252 7.460 -9.071 1.00 83.50 82 ARG A CA 1
ATOM 618 C C . ARG A 1 82 ? 1.696 7.139 -9.443 1.00 83.50 82 ARG A C 1
ATOM 620 O O . ARG A 1 82 ? 2.012 7.166 -10.630 1.00 83.50 82 ARG A O 1
ATOM 627 N N . THR A 1 83 ? 2.561 6.846 -8.475 1.00 83.06 83 THR A N 1
ATOM 628 C CA . THR A 1 83 ? 3.931 6.402 -8.760 1.00 83.06 83 THR A CA 1
ATOM 629 C C . THR A 1 83 ? 3.952 5.033 -9.433 1.00 83.06 83 THR A C 1
ATOM 631 O O . THR A 1 83 ? 4.656 4.882 -10.425 1.00 83.06 83 THR A O 1
ATOM 634 N N . GLU A 1 84 ? 3.117 4.083 -9.007 1.00 81.31 84 GLU A N 1
ATOM 635 C CA . GLU A 1 84 ? 2.965 2.773 -9.663 1.00 81.31 84 GLU A CA 1
ATOM 636 C C . GLU A 1 84 ? 2.479 2.913 -11.114 1.00 81.31 84 GLU A C 1
ATOM 638 O O . GLU A 1 84 ? 2.996 2.265 -12.028 1.00 81.31 84 GLU A O 1
ATOM 643 N N . LEU A 1 85 ? 1.546 3.837 -11.368 1.00 81.44 85 LEU A N 1
ATOM 644 C CA . LEU A 1 85 ? 1.104 4.143 -12.728 1.00 81.44 85 LEU A CA 1
ATOM 645 C C . LEU A 1 85 ? 2.226 4.750 -13.585 1.00 81.44 85 LEU A C 1
ATOM 647 O O . LEU A 1 85 ? 2.327 4.435 -14.769 1.00 81.44 85 LEU A O 1
ATOM 651 N N . VAL A 1 86 ? 3.065 5.621 -13.020 1.00 76.62 86 VAL A N 1
ATOM 652 C CA . VAL A 1 86 ? 4.228 6.168 -13.736 1.00 76.62 86 VAL A CA 1
ATOM 653 C C . VAL A 1 86 ? 5.197 5.046 -14.094 1.00 76.62 86 VAL A C 1
ATOM 655 O O . VAL A 1 86 ? 5.590 4.974 -15.253 1.00 76.62 86 VAL A O 1
ATOM 658 N N . PHE A 1 87 ? 5.487 4.134 -13.164 1.00 71.31 87 PHE A N 1
ATOM 659 C CA . PHE A 1 87 ? 6.348 2.975 -13.407 1.00 71.31 87 PHE A CA 1
ATOM 660 C C . PHE A 1 87 ? 5.825 2.056 -14.513 1.00 71.31 87 PHE A C 1
ATOM 662 O O . PHE A 1 87 ? 6.584 1.690 -15.403 1.00 71.31 87 PHE A O 1
ATOM 669 N N . SER A 1 88 ? 4.530 1.729 -14.508 1.00 73.44 88 SER A N 1
ATOM 670 C CA . SER A 1 88 ? 3.933 0.881 -15.556 1.00 73.44 88 SER A CA 1
ATOM 671 C C . SER A 1 88 ? 3.940 1.521 -16.950 1.00 73.44 88 SER A C 1
ATOM 673 O O . SER A 1 88 ? 3.923 0.814 -17.955 1.00 73.44 88 SER A O 1
ATOM 675 N N . ARG A 1 89 ? 3.938 2.860 -17.028 1.00 72.44 89 ARG A N 1
ATOM 676 C CA . ARG A 1 89 ? 3.907 3.614 -18.293 1.00 72.44 89 ARG A CA 1
ATOM 677 C C . ARG A 1 89 ? 5.282 4.041 -18.780 1.00 72.44 89 ARG A C 1
ATOM 679 O O . ARG A 1 89 ? 5.462 4.237 -19.982 1.00 72.44 89 ARG A O 1
ATOM 686 N N . SER A 1 90 ? 6.228 4.262 -17.874 1.00 65.62 90 SER A N 1
ATOM 687 C CA . SER A 1 90 ? 7.617 4.463 -18.239 1.00 65.62 90 SER A CA 1
ATOM 688 C C . SER A 1 90 ? 8.111 3.133 -18.785 1.00 65.62 90 SER A C 1
ATOM 690 O O . SER A 1 90 ? 8.152 2.157 -18.047 1.00 65.62 90 SER A O 1
ATOM 692 N N . ASN A 1 91 ? 8.490 3.077 -20.063 1.00 61.53 91 ASN A N 1
ATOM 693 C CA . ASN A 1 91 ? 9.191 1.929 -20.650 1.00 61.53 91 ASN A CA 1
ATOM 694 C C . ASN A 1 91 ? 10.597 1.772 -20.042 1.00 61.53 91 ASN A C 1
ATOM 696 O O . ASN A 1 91 ? 11.562 1.564 -20.772 1.00 61.53 91 ASN A O 1
ATOM 700 N N . CYS A 1 92 ? 10.756 1.967 -18.733 1.00 58.78 92 CYS A N 1
ATOM 701 C CA . CYS A 1 92 ? 11.970 1.632 -18.033 1.00 58.78 92 CYS A CA 1
ATOM 702 C C . CYS A 1 92 ? 12.127 0.129 -18.164 1.00 58.78 92 CYS A C 1
ATOM 704 O O . CYS A 1 92 ? 11.505 -0.653 -17.448 1.00 58.78 92 CYS A O 1
ATOM 706 N N . THR A 1 93 ? 12.899 -0.258 -19.167 1.00 52.34 93 THR A N 1
ATOM 707 C CA . THR A 1 93 ? 13.157 -1.644 -19.477 1.00 52.34 93 THR A CA 1
ATOM 708 C C . THR A 1 93 ? 13.770 -2.311 -18.263 1.00 52.34 93 THR A C 1
ATOM 710 O O . THR A 1 93 ? 14.530 -1.709 -17.491 1.00 52.34 93 THR A O 1
ATOM 713 N N . GLU A 1 94 ? 13.405 -3.573 -18.098 1.00 53.09 94 GLU A N 1
ATOM 714 C CA . GLU A 1 94 ? 14.136 -4.538 -17.297 1.00 53.09 94 GLU A CA 1
ATOM 715 C C . GLU A 1 94 ? 15.535 -4.730 -17.879 1.00 53.09 94 GLU A C 1
ATOM 717 O O . GLU A 1 94 ? 15.816 -5.716 -18.534 1.00 53.09 94 GLU A O 1
ATOM 722 N N . ASP A 1 95 ? 16.410 -3.736 -17.709 1.00 49.97 95 ASP A N 1
ATOM 723 C CA . ASP A 1 95 ? 17.847 -3.983 -17.701 1.00 49.97 95 ASP A CA 1
ATOM 724 C C . ASP A 1 95 ? 18.121 -5.015 -16.602 1.00 49.97 95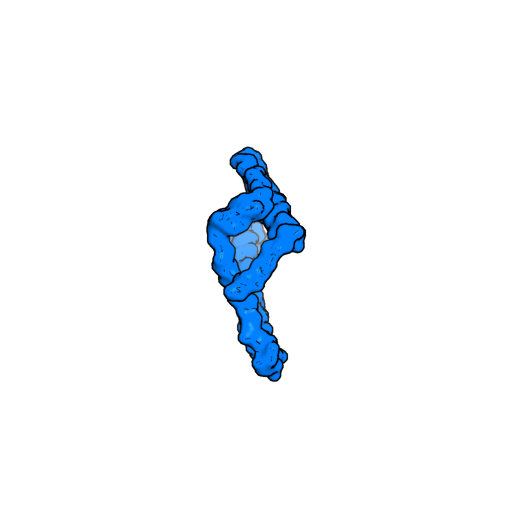 ASP A C 1
ATOM 726 O O . ASP A 1 95 ? 17.880 -4.743 -15.411 1.00 49.97 95 ASP A O 1
ATOM 730 N N . CYS A 1 96 ? 18.486 -6.205 -17.082 1.00 45.12 96 CYS A N 1
ATOM 731 C CA . CYS A 1 96 ? 18.854 -7.415 -16.357 1.00 45.12 96 CYS A CA 1
ATOM 732 C C . CYS A 1 96 ? 20.168 -7.250 -15.587 1.00 45.12 96 CYS A C 1
ATOM 734 O O . CYS A 1 96 ? 21.093 -6.587 -16.110 1.00 45.12 96 CYS A O 1
#

Mean predicted aligned error: 18.68 Å

Organism: Tanacetum cinerariifolium (NCBI:txid118510)

Foldseek 3Di:
DDDDDDPPCDPVNVVVVVVVVVVVVVVVVVVVVVVVVVPDPDPPPPDPVPPPPQDPVNLVVLVQDDQDPVCPPNSVVVSVVRSVVSVVPPPPDPPD

Radius of gyration: 23.77 Å; Cα contacts (8 Å, |Δi|>4): 19; chains: 1; bounding box: 56×46×62 Å